Protein AF-A0AAV5BDD4-F1 (afdb_monomer)

Solvent-accessible surface area (backbone atoms only — not comparable to full-atom values): 8864 Å² total; per-residue (Å²): 133,85,77,80,71,63,93,86,72,69,86,76,75,50,74,40,46,49,39,70,50,52,47,45,28,56,74,70,70,43,88,58,72,86,83,75,63,41,83,43,63,65,54,84,42,56,78,86,60,44,60,86,72,25,65,72,47,97,86,55,68,50,63,46,61,79,86,53,55,62,36,98,92,46,91,50,61,58,43,53,32,92,61,23,33,56,42,79,48,86,76,72,39,80,30,47,38,88,89,78,66,44,75,51,23,38,41,37,41,27,37,34,20,48,39,61,85,91,77,34,48,80,55,91,52,71,46,78,51,74,43,79,55,64,100,78,70,72,83,83,126

Radius of gyration: 16.35 Å; Cα contacts (8 Å, |Δi|>4): 214; chains: 1; bounding box: 47×24×36 Å

Nearest PDB structures (foldseek):
  7xp3-assembly1_A  TM=9.326E-01  e=1.045E-13  Arabidopsis thaliana
  1ut4-assembly1_A  TM=9.329E-01  e=2.083E-12  Arabidopsis thaliana
  1ut7-assembly1_A  TM=9.402E-01  e=3.569E-12  Arabidopsis thaliana
  3swm-assembly1_A  TM=9.507E-01  e=4.813E-12  Arabidopsis thaliana
  1ut7-assembly1_B  TM=9.024E-01  e=7.317E-12  Arabidopsis thaliana

Secondary structure (DSSP, 8-state):
----PPTT------HHIIIIIIIHHHHTT---STTSSEE--TTT--GGGSHHHHBSSSS-B-EE----BSSTT-SPBP-B-SSEEEEEEEEEEEEE-TTT--EEEEEEEEEEEESSTTSPEEEEEEEEEEEEPPTT-----

Sequence (141 aa):
MDAALPPGFRFYPSDEELVSFYLRKKVANERVASGTLVEVDLHAREPWELPDVAKLTAEEWYFFSFRDRKYATGSRTNRATKTGYWKATGKDRVVYELGTRTMVGMRKTLVFYLGRAPNGQKTGWVMHEFRLETPNTSPKV

Foldseek 3Di:
DPPDDPPPDAPDDDLCCCQVPVVVCVVVVHDDPPPQAEEDAQQADDLVVQCVPFPRDPPDGHYDYDFDDPDPPDPDGAAHHPFWGKDWDDDKDFDADPPPRDGQWIWIKIWIFGHDPPPGHTDPDMDIDIDGDDPPDDPDD

Organism: NCBI:txid191504

InterPro domains:
  IPR003441 NAC domain [PF02365] (6-132)
  IPR003441 NAC domain [PS51005] (5-141)
  IPR036093 NAC domain superfamily [G3DSA:2.170.150.80] (14-140)
  IPR036093 NAC domain superfamily [SSF101941] (4-137)

Mean predicted aligned error: 8.1 Å

Structure (mmCIF, N/CA/C/O backbone):
data_AF-A0AAV5BDD4-F1
#
_entry.id   AF-A0AAV5BDD4-F1
#
loop_
_atom_site.group_PDB
_atom_site.id
_atom_site.type_symbol
_atom_site.label_atom_id
_atom_site.label_alt_id
_atom_site.label_comp_id
_atom_site.label_asym_id
_atom_site.label_entity_id
_atom_site.label_seq_id
_atom_site.pdbx_PDB_ins_code
_atom_site.Cartn_x
_atom_site.Cartn_y
_atom_site.Cartn_z
_atom_site.occupancy
_atom_site.B_iso_or_equiv
_atom_site.auth_seq_id
_atom_site.auth_comp_id
_atom_site.auth_asym_id
_atom_site.auth_atom_id
_atom_site.pdbx_PDB_model_num
ATOM 1 N N . MET A 1 1 ? -25.189 -14.777 -0.167 1.00 35.31 1 MET A N 1
ATOM 2 C CA . MET A 1 1 ? -26.019 -13.722 -0.776 1.00 35.31 1 MET A CA 1
ATOM 3 C C . MET A 1 1 ? -25.102 -12.540 -0.984 1.00 35.31 1 MET A C 1
ATOM 5 O O . MET A 1 1 ? -24.862 -11.804 -0.036 1.00 35.31 1 MET A O 1
ATOM 9 N N . ASP A 1 2 ? -24.522 -12.425 -2.173 1.00 48.34 2 ASP A N 1
ATOM 10 C CA . ASP A 1 2 ? -23.789 -11.220 -2.547 1.00 48.34 2 ASP A CA 1
ATOM 11 C C . ASP A 1 2 ? -24.841 -10.150 -2.826 1.00 48.34 2 ASP A C 1
ATOM 13 O O . ASP A 1 2 ? -25.519 -10.174 -3.852 1.00 48.34 2 ASP A O 1
ATOM 17 N N . ALA A 1 3 ? -25.087 -9.287 -1.841 1.00 59.75 3 ALA A N 1
ATOM 18 C CA . ALA A 1 3 ? -25.983 -8.158 -2.019 1.00 59.75 3 ALA A CA 1
ATOM 19 C C . ALA A 1 3 ? -25.376 -7.247 -3.093 1.00 59.75 3 ALA A C 1
ATOM 21 O O . ALA A 1 3 ? -24.331 -6.635 -2.872 1.00 59.75 3 ALA A O 1
ATOM 22 N N . ALA A 1 4 ? -26.004 -7.193 -4.268 1.00 71.31 4 ALA A N 1
ATOM 23 C CA . ALA A 1 4 ? -25.590 -6.289 -5.329 1.00 71.31 4 ALA A CA 1
ATOM 24 C C . ALA A 1 4 ? -25.760 -4.847 -4.831 1.00 71.31 4 ALA A C 1
ATOM 26 O O . ALA A 1 4 ? -26.874 -4.403 -4.547 1.00 71.31 4 ALA A O 1
ATOM 27 N N . LEU A 1 5 ? -24.642 -4.138 -4.671 1.00 78.38 5 LEU A N 1
ATOM 28 C CA . LEU A 1 5 ? -24.653 -2.736 -4.275 1.00 78.38 5 LEU A CA 1
ATOM 29 C C . LEU A 1 5 ? -25.317 -1.892 -5.379 1.00 78.38 5 LEU A C 1
ATOM 31 O O . LEU A 1 5 ? -25.161 -2.211 -6.563 1.00 78.38 5 LEU A O 1
ATOM 35 N N . PRO A 1 6 ? -26.038 -0.812 -5.029 1.00 85.00 6 PRO A N 1
ATOM 36 C CA . PRO A 1 6 ? -26.623 0.073 -6.028 1.00 85.00 6 PRO A CA 1
ATOM 37 C C . PRO A 1 6 ? -25.557 0.649 -6.979 1.00 85.00 6 PRO A C 1
ATOM 39 O O . PRO A 1 6 ? -24.413 0.866 -6.564 1.00 85.00 6 PRO A O 1
ATOM 42 N N . PRO A 1 7 ? -25.912 0.961 -8.239 1.00 83.19 7 PRO A N 1
ATOM 43 C CA . PRO A 1 7 ? -25.003 1.631 -9.162 1.00 83.19 7 PRO A CA 1
ATOM 44 C C . PRO A 1 7 ? -24.387 2.896 -8.549 1.00 83.19 7 PRO A C 1
ATOM 46 O O . PRO A 1 7 ? -25.083 3.712 -7.949 1.00 83.19 7 PRO A O 1
ATOM 49 N N . GLY A 1 8 ? -23.072 3.059 -8.706 1.00 80.50 8 GLY A N 1
ATOM 50 C CA . GLY A 1 8 ? -22.323 4.201 -8.171 1.00 80.50 8 GLY A CA 1
ATOM 51 C C . GLY A 1 8 ? -21.666 3.960 -6.810 1.00 80.50 8 GLY A C 1
ATOM 52 O O . GLY A 1 8 ? -20.732 4.691 -6.478 1.00 80.50 8 GLY A O 1
ATOM 53 N N . PHE A 1 9 ? -22.059 2.918 -6.068 1.00 78.62 9 PHE A N 1
ATOM 54 C CA . PHE A 1 9 ? -21.294 2.480 -4.900 1.00 78.62 9 PHE A CA 1
ATOM 55 C C . PHE A 1 9 ? -19.927 1.958 -5.334 1.00 78.62 9 PHE A C 1
ATOM 57 O O . PHE A 1 9 ? -19.807 1.148 -6.254 1.00 78.62 9 PHE A O 1
ATOM 64 N N . ARG A 1 10 ? -18.886 2.447 -4.662 1.00 81.56 10 ARG A N 1
ATOM 65 C CA . ARG A 1 10 ? -17.498 2.073 -4.914 1.00 81.56 10 ARG A CA 1
ATOM 66 C C . ARG A 1 10 ? -16.797 1.811 -3.598 1.00 81.56 10 ARG A C 1
ATOM 68 O O . ARG A 1 10 ? -17.117 2.413 -2.576 1.00 81.56 10 ARG A O 1
ATOM 75 N N . PHE A 1 11 ? -15.819 0.923 -3.655 1.00 85.19 11 PHE A N 1
ATOM 76 C CA . PHE A 1 11 ? -14.892 0.733 -2.560 1.00 85.19 11 PHE A CA 1
ATOM 77 C C . PHE A 1 11 ? -13.949 1.941 -2.499 1.00 85.19 11 PHE A C 1
ATOM 79 O O . PHE A 1 11 ? -13.107 2.099 -3.376 1.00 85.19 11 PHE A O 1
ATOM 86 N N . TYR A 1 12 ? -14.142 2.811 -1.508 1.00 87.19 12 TYR A N 1
ATOM 87 C CA . TYR A 1 12 ? -13.329 4.014 -1.301 1.00 87.19 12 TYR A CA 1
ATOM 88 C C . TYR A 1 12 ? -13.058 4.217 0.200 1.00 87.19 12 TYR A C 1
ATOM 90 O O . TYR A 1 12 ? -13.602 5.138 0.813 1.00 87.19 12 TYR A O 1
ATOM 98 N N . PRO A 1 13 ? -12.311 3.295 0.835 1.00 90.12 13 PRO A N 1
ATOM 99 C CA . PRO A 1 13 ? -12.034 3.371 2.260 1.00 90.12 13 PRO A CA 1
ATOM 100 C C . PRO A 1 13 ? -11.036 4.492 2.569 1.00 90.12 13 PRO A C 1
ATOM 102 O O . PRO A 1 13 ? -10.090 4.750 1.824 1.00 90.12 13 PRO A O 1
ATOM 105 N N . SER A 1 14 ? -11.203 5.111 3.727 1.00 92.44 14 SER A N 1
ATOM 106 C CA . SER A 1 14 ? -10.209 5.991 4.333 1.00 92.44 14 SER A CA 1
ATOM 107 C C . SER A 1 14 ? -8.968 5.219 4.808 1.00 92.44 14 SER A C 1
ATOM 109 O O . SER A 1 14 ? -9.010 4.008 5.044 1.00 92.44 14 SER A O 1
ATOM 111 N N . ASP A 1 15 ? -7.855 5.939 5.013 1.00 94.50 15 ASP A N 1
ATOM 112 C CA . ASP A 1 15 ? -6.638 5.375 5.620 1.00 94.50 15 ASP A CA 1
ATOM 113 C C . ASP A 1 15 ? -6.951 4.681 6.965 1.00 94.50 15 ASP A C 1
ATOM 115 O O . ASP A 1 15 ? -6.397 3.624 7.266 1.00 94.50 15 ASP A O 1
ATOM 119 N N . GLU A 1 16 ? -7.849 5.263 7.769 1.00 93.62 16 GLU A N 1
ATOM 120 C CA . GLU A 1 16 ? -8.305 4.700 9.045 1.00 93.62 16 GLU A CA 1
ATOM 121 C C . GLU A 1 16 ? -9.057 3.384 8.843 1.00 93.62 16 GLU A C 1
ATOM 123 O O . GLU A 1 16 ? -8.730 2.397 9.495 1.00 93.62 16 GLU A O 1
ATOM 128 N N . GLU A 1 17 ? -10.030 3.329 7.931 1.00 92.56 17 GLU A N 1
ATOM 129 C CA . GLU A 1 17 ? -10.806 2.110 7.680 1.00 92.56 17 GLU A CA 1
ATOM 130 C C . GLU A 1 17 ? -9.910 0.973 7.178 1.00 92.56 17 GLU A C 1
ATOM 132 O O . GLU A 1 17 ? -10.021 -0.160 7.657 1.00 92.56 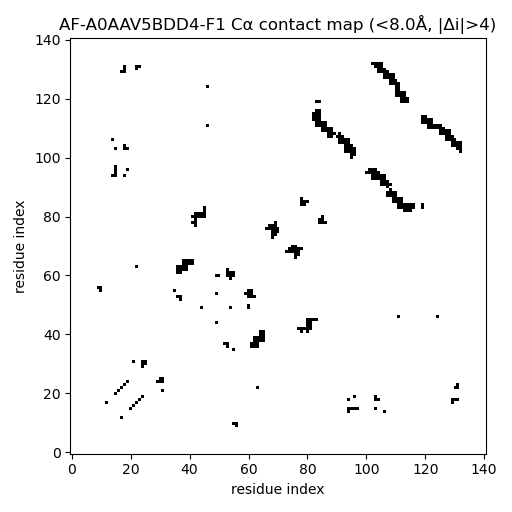17 GLU A O 1
ATOM 137 N N . LEU A 1 18 ? -8.964 1.269 6.279 1.00 92.50 18 LEU A N 1
ATOM 138 C CA . LEU A 1 18 ? -7.968 0.301 5.807 1.00 92.50 18 LEU A CA 1
ATOM 139 C C . LEU A 1 18 ? -7.184 -0.329 6.964 1.00 92.50 18 LEU A C 1
ATOM 141 O O . LEU A 1 18 ? -6.933 -1.536 6.960 1.00 92.50 18 LEU A O 1
ATOM 145 N N . VAL A 1 19 ? -6.823 0.465 7.970 1.00 91.88 19 VAL A N 1
ATOM 146 C CA . VAL A 1 19 ? -6.020 0.009 9.106 1.00 91.88 19 VAL A CA 1
ATOM 147 C C . VAL A 1 19 ? -6.888 -0.620 10.202 1.00 91.88 19 VAL A C 1
ATOM 149 O O . VAL A 1 19 ? -6.721 -1.798 10.528 1.00 91.88 19 VAL A O 1
ATOM 152 N N . SER A 1 20 ? -7.819 0.145 10.765 1.00 89.69 20 SER A N 1
ATOM 153 C CA . SER A 1 20 ? -8.610 -0.210 11.947 1.00 89.69 20 SER A CA 1
ATOM 154 C C . SER A 1 20 ? -9.674 -1.266 11.670 1.00 89.69 20 SER A C 1
ATOM 156 O O . SER A 1 20 ? -9.997 -2.040 12.572 1.00 89.69 20 SER A O 1
ATOM 158 N N . PHE A 1 21 ? -10.201 -1.328 10.443 1.00 89.44 21 PHE A N 1
ATOM 159 C CA . PHE A 1 21 ? -11.203 -2.320 10.062 1.00 89.44 21 PHE A CA 1
ATOM 160 C C . PHE A 1 21 ? -10.585 -3.465 9.261 1.00 89.44 21 PHE A C 1
ATOM 162 O O . PHE A 1 21 ? -10.617 -4.602 9.722 1.00 89.44 21 PHE A O 1
ATOM 169 N N . TYR A 1 22 ? -9.998 -3.202 8.090 1.00 90.50 22 TYR A N 1
ATOM 170 C CA . TYR A 1 22 ? -9.551 -4.283 7.200 1.00 90.50 22 TYR A CA 1
ATOM 171 C C . TYR A 1 22 ? -8.299 -4.994 7.728 1.00 90.50 22 TYR A C 1
ATOM 173 O O . TYR A 1 22 ? -8.316 -6.209 7.939 1.00 90.50 22 TYR A O 1
ATOM 181 N N . LEU A 1 23 ? -7.218 -4.251 7.980 1.00 89.88 23 LEU A N 1
ATOM 182 C CA . LEU A 1 23 ? -5.941 -4.834 8.392 1.00 89.88 23 LEU A CA 1
ATOM 183 C C . LEU A 1 23 ? -6.000 -5.426 9.806 1.00 89.88 23 LEU A C 1
ATOM 185 O O . LEU A 1 23 ? -5.522 -6.540 10.021 1.00 89.88 23 LEU A O 1
ATOM 189 N N . ARG A 1 24 ? -6.618 -4.724 10.765 1.00 88.56 24 ARG A N 1
ATOM 190 C CA . ARG A 1 24 ? -6.783 -5.212 12.143 1.00 88.56 24 ARG A CA 1
ATOM 191 C C . ARG A 1 24 ? -7.562 -6.524 12.198 1.00 88.56 24 ARG A C 1
ATOM 193 O O . ARG A 1 24 ? -7.093 -7.464 12.834 1.00 88.56 24 ARG A O 1
ATOM 200 N N . LYS A 1 25 ? -8.693 -6.620 11.490 1.00 89.12 25 LYS A N 1
ATOM 201 C CA . LYS A 1 25 ? -9.480 -7.861 11.416 1.00 89.12 25 LYS A CA 1
ATOM 202 C C . LYS A 1 25 ? -8.707 -8.988 10.748 1.00 89.12 25 LYS A C 1
ATOM 204 O O . LYS A 1 25 ? -8.718 -10.108 11.250 1.00 89.12 25 LYS A O 1
ATOM 209 N N . LYS A 1 26 ? -7.975 -8.688 9.669 1.00 87.31 26 LYS A N 1
ATOM 210 C CA . LYS A 1 26 ? -7.129 -9.680 8.997 1.00 87.31 26 LYS A CA 1
ATOM 211 C C . LYS A 1 26 ? -6.067 -10.259 9.936 1.00 87.31 26 LYS A C 1
ATOM 213 O O . LYS A 1 26 ? -5.868 -11.470 9.945 1.00 87.31 26 LYS A O 1
ATOM 218 N N . VAL A 1 27 ? -5.419 -9.420 10.745 1.00 85.31 27 VAL A N 1
ATOM 219 C CA . VAL A 1 27 ? -4.417 -9.855 11.737 1.00 85.31 27 VAL A CA 1
ATOM 220 C C . VAL A 1 27 ? -5.050 -10.612 12.907 1.00 85.31 27 VAL A C 1
ATOM 222 O O . VAL A 1 27 ? -4.469 -11.586 13.376 1.00 85.31 27 VAL A O 1
ATOM 225 N N . ALA A 1 28 ? -6.250 -10.222 13.343 1.00 86.38 28 ALA A N 1
ATOM 226 C CA . ALA A 1 28 ? -7.024 -10.939 14.359 1.00 86.38 28 ALA A CA 1
ATOM 227 C C . ALA A 1 28 ? -7.637 -12.261 13.849 1.00 86.38 28 ALA A C 1
ATOM 229 O O . ALA A 1 28 ? -8.301 -12.963 14.608 1.00 86.38 28 ALA A O 1
ATOM 230 N N . ASN A 1 29 ? -7.419 -12.607 12.573 1.00 82.94 29 ASN A N 1
ATOM 231 C CA . ASN A 1 29 ? -8.040 -13.742 11.888 1.00 82.94 29 ASN A CA 1
ATOM 232 C C . ASN A 1 29 ? -9.582 -13.718 11.945 1.00 82.94 29 ASN A C 1
ATOM 234 O O . ASN A 1 29 ? -10.246 -14.755 11.909 1.00 82.94 29 ASN A O 1
ATOM 238 N N . GLU A 1 30 ? -10.157 -12.519 12.030 1.00 82.88 30 GLU A N 1
ATOM 239 C CA . GLU A 1 30 ? -11.593 -12.296 11.952 1.00 82.88 30 GLU A CA 1
ATOM 240 C C . GLU A 1 30 ? -12.035 -12.284 10.486 1.00 82.88 30 GLU A C 1
ATOM 242 O O . GLU A 1 30 ? -11.310 -11.831 9.594 1.00 82.88 30 GLU A O 1
ATOM 247 N N . ARG A 1 31 ? -13.263 -12.744 10.220 1.00 70.06 31 ARG A N 1
ATOM 248 C CA . ARG A 1 31 ? -13.847 -12.634 8.880 1.00 70.06 31 ARG A CA 1
ATOM 249 C C . ARG A 1 31 ? -14.066 -11.158 8.543 1.00 70.06 31 ARG A C 1
ATOM 251 O O . ARG A 1 31 ? -15.030 -10.535 8.986 1.00 70.06 31 ARG A O 1
ATOM 258 N N . VAL A 1 32 ? -13.175 -10.607 7.726 1.00 68.06 32 VAL A N 1
ATOM 259 C CA . VAL A 1 32 ? -13.470 -9.432 6.899 1.00 68.06 32 VAL A CA 1
ATOM 260 C C . VAL A 1 32 ? -14.609 -9.831 5.958 1.00 68.06 32 VAL A C 1
ATOM 262 O O . VAL A 1 32 ? -14.664 -10.993 5.551 1.00 68.06 32 VAL A O 1
ATOM 265 N N . ALA A 1 33 ? -15.539 -8.915 5.665 1.00 60.16 33 ALA A N 1
ATOM 266 C CA . ALA A 1 33 ? -16.651 -9.178 4.750 1.00 60.16 33 ALA A CA 1
ATOM 267 C C . ALA A 1 33 ? -16.140 -9.955 3.522 1.00 60.16 33 ALA A C 1
ATOM 269 O O . ALA A 1 33 ? -15.163 -9.560 2.882 1.00 60.16 33 ALA A O 1
ATOM 270 N N . SER A 1 34 ? -16.716 -11.140 3.320 1.00 52.31 34 SER A N 1
ATOM 271 C CA . SER A 1 34 ? -16.156 -12.184 2.463 1.00 52.31 34 SER A CA 1
ATOM 272 C C . SER A 1 34 ? -15.873 -11.631 1.063 1.00 52.31 34 SER A C 1
ATOM 274 O O . SER A 1 34 ? -16.786 -11.141 0.410 1.00 52.31 34 SER A O 1
ATOM 276 N N . GLY A 1 35 ? -14.618 -11.701 0.610 1.00 56.66 35 GLY A N 1
ATOM 277 C CA . GLY A 1 35 ? -14.237 -11.379 -0.771 1.00 56.66 35 GLY A CA 1
ATOM 278 C C . GLY A 1 35 ? -13.806 -9.937 -1.066 1.00 56.66 35 GLY A C 1
ATOM 279 O O . GLY A 1 35 ? -13.498 -9.654 -2.217 1.00 56.66 35 GLY A O 1
ATOM 280 N N . THR A 1 36 ? -13.734 -9.026 -0.084 1.00 68.50 36 THR A N 1
ATOM 281 C CA . THR A 1 36 ? -13.340 -7.633 -0.386 1.00 68.50 36 THR A CA 1
ATOM 282 C C . THR A 1 36 ? -11.858 -7.469 -0.726 1.00 68.50 36 THR A C 1
ATOM 284 O O . THR A 1 36 ? -11.535 -6.635 -1.552 1.00 68.50 36 THR A O 1
ATOM 287 N N . LEU A 1 37 ? -10.940 -8.222 -0.111 1.00 79.81 37 LEU A N 1
ATOM 288 C CA . LEU A 1 37 ? -9.495 -8.078 -0.343 1.00 79.81 37 LEU A CA 1
ATOM 289 C C . LEU A 1 37 ? -8.844 -9.447 -0.528 1.00 79.81 37 LEU A C 1
ATOM 291 O O . LEU A 1 37 ? -9.114 -10.374 0.237 1.00 79.81 37 LEU A O 1
ATOM 295 N N . VAL A 1 38 ? -7.963 -9.552 -1.520 1.00 84.69 38 VAL A N 1
ATOM 296 C CA . VAL A 1 38 ? -7.214 -10.774 -1.848 1.00 84.69 38 VAL A CA 1
ATOM 297 C C . VAL A 1 38 ? -5.823 -10.758 -1.222 1.00 84.69 38 VAL A C 1
ATOM 299 O O . VAL A 1 38 ? -5.262 -9.693 -0.968 1.00 84.69 38 VAL A O 1
ATOM 302 N N . GLU A 1 39 ? -5.246 -11.933 -0.984 1.00 86.00 39 GLU A N 1
ATOM 303 C CA . GLU A 1 39 ? -3.836 -12.060 -0.608 1.00 86.00 39 GLU A CA 1
ATOM 304 C C . GLU A 1 39 ? -2.960 -12.124 -1.862 1.00 86.00 39 GLU A C 1
ATOM 306 O O . GLU A 1 39 ? -3.218 -12.906 -2.778 1.00 86.00 39 GLU A O 1
ATOM 311 N N . VAL A 1 40 ? -1.914 -11.303 -1.902 1.00 86.31 40 VAL A N 1
ATOM 312 C CA . VAL A 1 40 ? -0.964 -11.222 -3.009 1.00 86.31 40 VAL A CA 1
ATOM 313 C C . VAL A 1 40 ? 0.456 -11.267 -2.464 1.00 86.31 40 VAL A C 1
ATOM 315 O O . VAL A 1 40 ? 0.821 -10.502 -1.574 1.00 86.31 40 VAL A O 1
ATOM 318 N N . ASP A 1 41 ? 1.280 -12.140 -3.040 1.00 83.00 41 ASP A N 1
ATOM 319 C CA . ASP A 1 41 ? 2.726 -12.082 -2.855 1.00 83.00 41 ASP A CA 1
ATOM 320 C C . ASP A 1 41 ? 3.327 -11.014 -3.780 1.00 83.00 41 ASP A C 1
ATOM 322 O O . ASP A 1 41 ? 3.440 -11.199 -4.995 1.00 83.00 41 ASP A O 1
ATOM 326 N N . LEU A 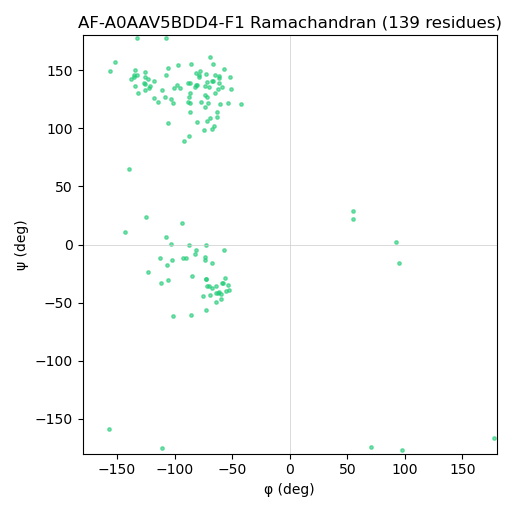1 42 ? 3.715 -9.883 -3.188 1.00 82.06 42 LEU A N 1
ATOM 327 C CA . LEU A 1 42 ? 4.341 -8.765 -3.892 1.00 82.06 42 LEU A CA 1
ATOM 328 C C . LEU A 1 42 ? 5.738 -9.068 -4.445 1.00 82.06 42 LEU A C 1
ATOM 330 O O . LEU A 1 42 ? 6.237 -8.295 -5.259 1.00 82.06 42 LEU A O 1
ATOM 334 N N . HIS A 1 43 ? 6.395 -10.139 -4.005 1.00 76.38 43 HIS A N 1
ATOM 335 C CA . HIS A 1 43 ? 7.720 -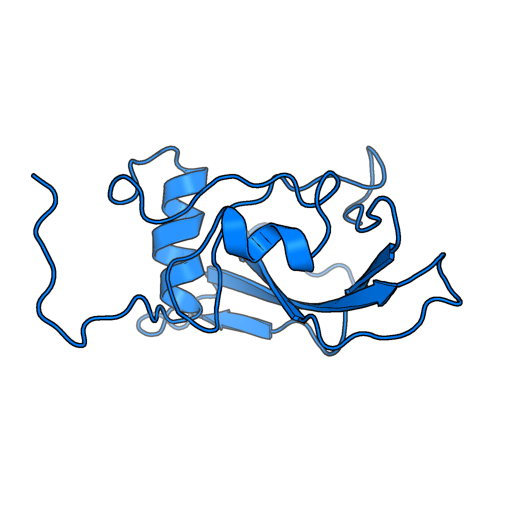10.515 -4.508 1.00 76.38 43 HIS A CA 1
ATOM 336 C C . HIS A 1 43 ? 7.628 -11.340 -5.787 1.00 76.38 43 HIS A C 1
ATOM 338 O O . HIS A 1 43 ? 8.541 -11.307 -6.615 1.00 76.38 43 HIS A O 1
ATOM 344 N N . ALA A 1 44 ? 6.515 -12.051 -5.954 1.00 81.31 44 ALA A N 1
ATOM 345 C CA . ALA A 1 44 ? 6.258 -12.913 -7.096 1.00 81.31 44 ALA A CA 1
ATOM 346 C C . ALA A 1 44 ? 5.565 -12.195 -8.264 1.00 81.31 44 ALA A C 1
ATOM 348 O O . ALA A 1 44 ? 5.487 -12.772 -9.347 1.00 81.31 44 ALA A O 1
ATOM 349 N N . ARG A 1 45 ? 5.060 -10.971 -8.057 1.00 87.00 45 ARG A N 1
ATOM 350 C CA . ARG A 1 45 ? 4.282 -10.227 -9.057 1.00 87.00 45 ARG A CA 1
ATOM 351 C C . ARG A 1 45 ? 4.843 -8.844 -9.330 1.00 87.00 45 ARG A C 1
ATOM 353 O O . ARG A 1 45 ? 5.300 -8.138 -8.433 1.00 87.00 45 ARG A O 1
ATOM 360 N N . GLU A 1 46 ? 4.738 -8.445 -10.583 1.00 90.38 46 GLU A N 1
ATOM 361 C CA . GLU A 1 46 ? 5.016 -7.097 -11.041 1.00 90.38 46 GLU A CA 1
ATOM 362 C C . GLU A 1 46 ? 3.782 -6.200 -10.882 1.00 90.38 46 GLU A C 1
ATOM 364 O O . GLU A 1 46 ? 2.648 -6.685 -10.877 1.00 90.38 46 GLU A O 1
ATOM 369 N N . PRO A 1 47 ? 3.957 -4.872 -10.761 1.00 91.12 47 PRO A N 1
ATOM 370 C CA . PRO A 1 47 ? 2.837 -3.972 -10.505 1.00 91.12 47 PRO A CA 1
ATOM 371 C C . PRO A 1 47 ? 1.739 -4.019 -11.575 1.00 91.12 47 PRO A C 1
ATOM 373 O O . PRO A 1 47 ? 0.568 -3.899 -11.235 1.00 91.12 47 PRO A O 1
ATOM 376 N N . TRP A 1 48 ? 2.093 -4.244 -12.844 1.00 90.69 48 TRP A N 1
ATOM 377 C CA . TRP A 1 48 ? 1.127 -4.376 -13.943 1.00 90.69 48 TRP A CA 1
ATOM 378 C C . TRP A 1 48 ? 0.357 -5.701 -13.946 1.00 90.69 48 TRP A C 1
ATOM 380 O O . TRP A 1 48 ? -0.617 -5.813 -14.679 1.00 90.69 48 TRP A O 1
ATOM 390 N N . GLU A 1 49 ? 0.753 -6.679 -13.129 1.00 88.50 49 GLU A N 1
ATOM 391 C CA . GLU A 1 49 ? 0.033 -7.947 -12.944 1.00 88.50 49 GLU A CA 1
ATOM 392 C C . GLU A 1 49 ? -0.952 -7.887 -11.762 1.00 88.50 49 GLU A C 1
ATOM 394 O O . GLU A 1 49 ? -1.768 -8.789 -11.585 1.00 88.50 49 GLU A O 1
ATOM 399 N N . LEU A 1 50 ? -0.882 -6.844 -10.924 1.00 85.31 50 LEU A N 1
ATOM 400 C CA . LEU A 1 50 ? -1.785 -6.651 -9.783 1.00 85.31 50 LEU A CA 1
ATOM 401 C C . LEU A 1 50 ? -3.241 -6.353 -10.186 1.00 85.31 50 LEU A C 1
ATOM 403 O O . LEU A 1 50 ? -4.142 -6.861 -9.505 1.00 85.31 50 LEU A O 1
ATOM 407 N N . PRO A 1 51 ? -3.515 -5.585 -11.265 1.00 82.62 51 PRO A N 1
ATOM 408 C CA . PRO A 1 51 ? -4.878 -5.286 -11.675 1.00 82.62 51 PRO A CA 1
ATOM 409 C C . PRO A 1 51 ? -5.725 -6.519 -11.965 1.00 82.62 51 PRO A C 1
ATOM 411 O O . PRO A 1 51 ? -6.909 -6.502 -11.659 1.00 82.62 51 PRO A O 1
ATOM 414 N N . ASP A 1 52 ? -5.141 -7.596 -12.485 1.00 75.81 52 ASP A N 1
ATOM 415 C CA . ASP A 1 52 ? -5.889 -8.812 -12.831 1.00 75.81 52 ASP A CA 1
ATOM 416 C C . ASP A 1 52 ? -6.321 -9.626 -11.599 1.00 75.81 52 ASP A C 1
ATOM 418 O O . ASP A 1 52 ? -7.165 -10.514 -11.698 1.00 75.81 52 ASP A O 1
ATOM 422 N N . VAL A 1 53 ? -5.759 -9.324 -10.425 1.00 69.56 53 VAL A N 1
ATOM 423 C CA . VAL A 1 53 ? -5.925 -10.124 -9.200 1.00 69.56 53 VAL A CA 1
ATOM 424 C C . VAL A 1 53 ? -6.745 -9.391 -8.144 1.00 69.56 53 VAL A C 1
ATOM 426 O O . VAL A 1 53 ? -7.470 -10.023 -7.382 1.00 69.56 53 VAL A O 1
ATOM 429 N N . ALA A 1 54 ? -6.626 -8.063 -8.083 1.00 66.75 54 ALA A N 1
ATOM 430 C CA . ALA A 1 54 ? -7.130 -7.246 -6.978 1.00 66.75 54 ALA A CA 1
ATOM 431 C C . ALA A 1 54 ? -8.075 -6.115 -7.433 1.00 66.75 54 ALA A C 1
ATOM 433 O O . ALA A 1 54 ? -8.197 -5.088 -6.757 1.00 66.75 54 ALA A O 1
ATOM 434 N N . LYS A 1 55 ? -8.717 -6.256 -8.604 1.00 65.12 55 LYS A N 1
ATOM 435 C CA . LYS A 1 55 ? -9.614 -5.232 -9.170 1.00 65.12 55 LYS A CA 1
ATOM 436 C C . LYS A 1 55 ? -10.879 -5.050 -8.345 1.00 65.12 55 LYS A C 1
ATOM 438 O O . LYS A 1 55 ? -11.844 -5.789 -8.491 1.00 65.12 55 LYS A O 1
ATOM 443 N N . LEU A 1 56 ? -10.871 -4.009 -7.520 1.00 69.00 56 LEU A N 1
ATOM 444 C CA . LEU A 1 56 ? -12.041 -3.526 -6.780 1.00 69.00 56 LEU A CA 1
ATOM 445 C C . LEU A 1 56 ? -12.591 -2.234 -7.376 1.00 69.00 56 LEU A C 1
ATOM 447 O O . LEU A 1 56 ? -13.795 -1.989 -7.333 1.00 69.00 56 LEU A O 1
ATOM 451 N N . THR A 1 57 ? -11.718 -1.418 -7.966 1.00 71.50 57 THR A N 1
ATOM 452 C CA . THR A 1 57 ? -12.094 -0.191 -8.669 1.00 71.50 57 THR A CA 1
ATOM 453 C C . THR A 1 57 ? -11.397 -0.119 -10.032 1.00 71.50 57 THR A C 1
ATOM 455 O O . THR A 1 57 ? -10.647 -1.020 -10.416 1.00 71.50 57 THR A O 1
ATOM 458 N N . ALA A 1 58 ? -11.688 0.928 -10.807 1.00 72.00 58 ALA A N 1
ATOM 459 C CA . ALA A 1 58 ? -11.067 1.135 -12.113 1.00 72.00 58 ALA A CA 1
ATOM 460 C C . ALA A 1 58 ? -9.592 1.570 -12.014 1.00 72.00 58 ALA A C 1
ATOM 462 O O . ALA A 1 58 ? -8.820 1.252 -12.915 1.00 72.00 58 ALA A O 1
ATOM 463 N N . GLU A 1 59 ? -9.221 2.268 -10.936 1.00 78.06 59 GLU A N 1
ATOM 464 C CA . GLU A 1 59 ? -7.947 2.997 -10.820 1.00 78.06 59 GLU A CA 1
ATOM 465 C C . GLU A 1 59 ? -7.107 2.565 -9.609 1.00 78.06 59 GLU A C 1
ATOM 467 O O . GLU A 1 59 ? -5.887 2.714 -9.623 1.00 78.06 59 GLU A O 1
ATOM 472 N N . GLU A 1 60 ? -7.739 1.997 -8.579 1.00 83.94 60 GLU A N 1
ATOM 473 C CA . GLU A 1 60 ? -7.091 1.581 -7.336 1.00 83.94 60 GLU A CA 1
ATOM 474 C C . GLU A 1 60 ? -7.365 0.105 -7.021 1.00 83.94 60 GLU A C 1
ATOM 476 O O . GLU A 1 60 ? -8.491 -0.403 -7.138 1.00 83.94 60 GLU A O 1
ATOM 481 N N . TRP A 1 61 ? -6.309 -0.575 -6.579 1.00 87.38 61 TRP A N 1
ATOM 482 C CA . TRP A 1 61 ? -6.303 -1.994 -6.237 1.00 87.38 61 TRP A CA 1
ATOM 483 C C . TRP A 1 61 ? -5.860 -2.168 -4.796 1.00 87.38 61 TRP A C 1
ATOM 485 O O . TRP A 1 61 ? -4.861 -1.585 -4.370 1.00 87.38 61 TRP A O 1
ATOM 495 N N . TYR A 1 62 ? -6.575 -3.011 -4.061 1.00 88.00 62 TYR A N 1
ATOM 496 C CA . TYR A 1 62 ? -6.316 -3.244 -2.649 1.00 88.00 62 TYR A CA 1
ATOM 497 C C . TYR A 1 62 ? -6.135 -4.737 -2.411 1.00 88.00 62 TYR A C 1
ATOM 499 O O . TYR A 1 62 ? -6.922 -5.564 -2.870 1.00 88.00 62 TYR A O 1
ATOM 507 N N . PHE A 1 63 ? -5.087 -5.087 -1.681 1.00 89.25 63 PHE A N 1
ATOM 508 C CA . PHE A 1 63 ? -4.735 -6.467 -1.387 1.00 89.25 63 PHE A CA 1
ATOM 509 C C . PHE A 1 63 ? -3.985 -6.534 -0.058 1.00 89.25 63 PHE A C 1
ATOM 511 O O . PHE A 1 63 ? -3.378 -5.561 0.397 1.00 89.25 63 PHE A O 1
ATOM 518 N N . PHE A 1 64 ? -4.009 -7.707 0.560 1.00 89.00 64 PHE A N 1
ATOM 519 C CA . PHE A 1 64 ? -3.113 -8.044 1.653 1.00 89.00 64 PHE A CA 1
ATOM 520 C C . PHE A 1 64 ? -1.816 -8.608 1.086 1.00 89.00 64 PHE A C 1
ATOM 522 O O . PHE A 1 64 ? -1.840 -9.408 0.158 1.00 89.00 64 PHE A O 1
ATOM 529 N N . SER A 1 65 ? -0.684 -8.223 1.669 1.00 87.31 65 SER A N 1
ATOM 530 C CA . SER A 1 65 ? 0.615 -8.816 1.357 1.00 87.31 65 SER A CA 1
ATOM 531 C C . SER A 1 65 ? 1.240 -9.367 2.621 1.00 87.31 65 SER A C 1
ATOM 533 O O . SER A 1 65 ? 1.176 -8.746 3.687 1.00 87.31 65 SER A O 1
ATOM 535 N N . PHE A 1 66 ? 1.914 -10.504 2.489 1.00 78.81 66 PHE A N 1
ATOM 536 C CA . PHE A 1 66 ? 2.812 -10.975 3.531 1.00 78.81 66 PHE A CA 1
ATOM 537 C C . PHE A 1 66 ? 3.995 -10.016 3.643 1.00 78.81 66 PHE A C 1
ATOM 539 O O . PHE A 1 66 ? 4.499 -9.488 2.649 1.00 78.81 66 PHE A O 1
ATOM 546 N N . ARG A 1 67 ? 4.425 -9.752 4.877 1.00 71.44 67 ARG A N 1
ATOM 547 C CA . ARG A 1 67 ? 5.583 -8.901 5.136 1.00 71.44 67 ARG A CA 1
ATOM 548 C C . ARG A 1 67 ? 6.844 -9.757 5.106 1.00 71.44 67 ARG A C 1
ATOM 550 O O . ARG A 1 67 ? 7.233 -10.290 6.145 1.00 71.44 67 ARG A O 1
ATOM 557 N N . ASP A 1 68 ? 7.496 -9.845 3.950 1.00 65.69 68 ASP A N 1
ATOM 558 C CA . ASP A 1 68 ? 8.795 -10.514 3.857 1.00 65.69 68 ASP A CA 1
ATOM 559 C C . ASP A 1 68 ? 9.903 -9.652 4.476 1.00 65.69 68 ASP A C 1
ATOM 561 O O . ASP A 1 68 ? 10.076 -8.469 4.154 1.00 65.69 68 ASP A O 1
ATOM 565 N N . ARG A 1 69 ? 10.684 -10.236 5.383 1.00 61.66 69 ARG A N 1
ATOM 566 C CA . ARG A 1 69 ? 11.834 -9.552 5.977 1.00 61.66 69 ARG A CA 1
ATOM 567 C C . ARG A 1 69 ? 13.048 -9.809 5.094 1.00 61.66 69 ARG A C 1
ATOM 569 O O . ARG A 1 69 ? 13.491 -10.938 4.957 1.00 61.66 69 ARG A O 1
ATOM 576 N N . LYS A 1 70 ? 13.677 -8.737 4.603 1.00 55.19 70 LYS A N 1
ATOM 577 C CA . LYS A 1 70 ? 14.924 -8.806 3.821 1.00 55.19 70 LYS A CA 1
ATOM 578 C C . LYS A 1 70 ? 16.053 -9.523 4.574 1.00 55.19 70 LYS A C 1
ATOM 580 O O . LYS A 1 70 ? 16.938 -10.090 3.947 1.00 55.19 70 LYS A O 1
ATOM 585 N N . TYR A 1 71 ? 16.040 -9.456 5.906 1.00 50.72 71 TYR A N 1
ATOM 586 C CA . TYR A 1 71 ? 16.994 -10.133 6.782 1.00 50.72 71 TYR A CA 1
ATOM 587 C C . TYR A 1 71 ? 16.254 -10.730 7.978 1.00 50.72 71 TYR A C 1
ATOM 589 O O . TYR A 1 71 ? 15.372 -10.072 8.531 1.00 50.72 71 TYR A O 1
ATOM 597 N N . ALA A 1 72 ? 16.669 -11.914 8.434 1.00 48.03 72 ALA A N 1
ATOM 598 C CA . ALA A 1 72 ? 16.064 -12.604 9.579 1.00 48.03 72 ALA A CA 1
ATOM 599 C C . ALA A 1 72 ? 15.989 -11.726 10.849 1.00 48.03 72 ALA A C 1
ATOM 601 O O . ALA A 1 72 ? 15.009 -11.771 11.592 1.00 48.03 72 ALA A O 1
ATOM 602 N N . THR A 1 73 ? 16.989 -10.864 11.057 1.00 55.31 73 THR A N 1
ATOM 603 C CA . THR A 1 73 ? 17.127 -9.977 12.225 1.00 55.31 73 THR A CA 1
ATOM 604 C C . THR A 1 73 ? 16.749 -8.513 11.949 1.00 55.31 73 THR A C 1
ATOM 606 O O . THR A 1 73 ? 16.835 -7.671 12.842 1.00 55.31 73 THR A O 1
ATOM 609 N N . GLY A 1 74 ? 16.331 -8.177 10.723 1.00 58.69 74 GLY A N 1
ATOM 610 C CA . GLY A 1 74 ? 16.119 -6.798 10.280 1.00 58.69 74 GLY A CA 1
ATOM 611 C C . GLY A 1 74 ? 14.649 -6.393 10.167 1.00 58.69 74 GLY A C 1
ATOM 612 O O . GLY A 1 74 ? 13.776 -7.193 9.846 1.00 58.69 74 GLY A O 1
ATOM 613 N N . SER A 1 75 ? 14.370 -5.100 10.350 1.00 59.00 75 SER A N 1
ATOM 614 C CA . SER A 1 75 ? 13.045 -4.511 10.085 1.00 59.00 75 SER A CA 1
ATOM 615 C C . SER A 1 75 ? 12.815 -4.167 8.608 1.00 59.00 75 SER A C 1
ATOM 617 O O . SER A 1 75 ? 11.703 -3.786 8.228 1.00 59.00 75 SER A O 1
ATOM 619 N N . ARG A 1 76 ? 13.867 -4.270 7.782 1.00 63.16 76 ARG A N 1
ATOM 620 C CA . ARG A 1 76 ? 13.849 -3.915 6.362 1.00 63.16 76 ARG A CA 1
ATOM 621 C C . ARG A 1 76 ? 13.080 -4.973 5.583 1.00 63.16 76 ARG A C 1
ATOM 623 O O . ARG A 1 76 ? 13.492 -6.125 5.548 1.00 63.16 76 ARG A O 1
ATOM 630 N N . THR A 1 77 ? 11.993 -4.568 4.944 1.00 67.62 77 THR A N 1
ATOM 631 C CA . THR A 1 77 ? 11.207 -5.435 4.062 1.00 67.62 77 THR A CA 1
ATOM 632 C C . THR A 1 77 ? 11.977 -5.692 2.765 1.00 67.62 77 THR A C 1
ATOM 634 O O . THR A 1 77 ? 12.634 -4.772 2.250 1.00 67.62 77 THR A O 1
ATOM 637 N N . ASN A 1 78 ? 11.934 -6.921 2.245 1.00 70.38 78 ASN A N 1
ATOM 638 C CA . ASN A 1 78 ? 12.365 -7.170 0.872 1.00 70.38 78 ASN A CA 1
ATOM 639 C C . ASN A 1 78 ? 11.368 -6.484 -0.063 1.00 70.38 78 ASN A C 1
ATOM 641 O O . ASN A 1 78 ? 10.187 -6.403 0.235 1.00 70.38 78 ASN A O 1
ATOM 645 N N . ARG A 1 79 ? 11.853 -5.878 -1.137 1.00 82.94 79 ARG A N 1
ATOM 646 C CA . ARG A 1 79 ? 11.033 -5.070 -2.049 1.00 82.94 79 ARG A CA 1
ATOM 647 C C . ARG A 1 79 ? 11.456 -5.230 -3.501 1.00 82.94 79 ARG A C 1
ATOM 649 O O . ARG A 1 79 ? 11.041 -4.441 -4.341 1.00 82.94 79 ARG A O 1
ATOM 656 N N . ALA A 1 80 ? 12.320 -6.201 -3.778 1.00 86.94 80 ALA 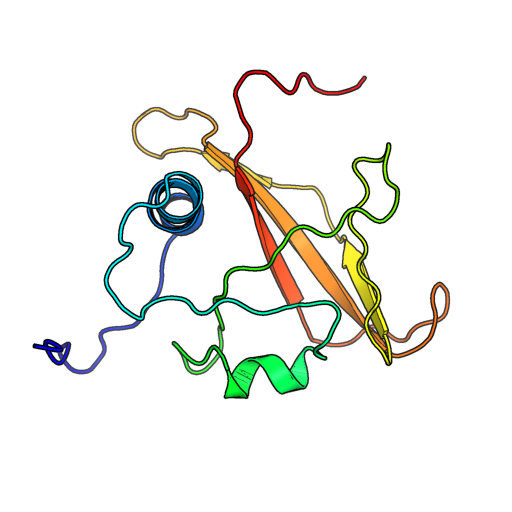A N 1
ATOM 657 C CA . ALA A 1 80 ? 12.661 -6.568 -5.139 1.00 86.94 80 ALA A CA 1
ATOM 658 C C . ALA A 1 80 ? 11.543 -7.438 -5.727 1.00 86.94 80 ALA A C 1
ATOM 660 O O . ALA A 1 80 ? 10.949 -8.247 -5.012 1.00 86.94 80 ALA A O 1
ATOM 661 N N . THR A 1 81 ? 11.293 -7.247 -7.014 1.00 88.94 81 THR A N 1
ATOM 662 C CA . THR A 1 81 ? 10.525 -8.150 -7.872 1.00 88.94 81 THR A CA 1
ATOM 663 C C . THR A 1 81 ? 11.486 -8.785 -8.880 1.00 88.94 81 THR A C 1
ATOM 665 O O . THR A 1 81 ? 12.704 -8.576 -8.817 1.00 88.94 81 THR A O 1
ATOM 668 N N . LYS A 1 82 ? 10.968 -9.576 -9.823 1.00 89.25 82 LYS A N 1
ATOM 669 C CA . LYS A 1 82 ? 11.782 -10.223 -10.858 1.00 89.25 82 LYS A CA 1
ATOM 670 C C . LYS A 1 82 ? 12.500 -9.204 -11.748 1.00 89.25 82 LYS A C 1
ATOM 672 O O . LYS A 1 82 ? 13.659 -9.412 -12.110 1.00 89.25 82 LYS A O 1
ATOM 677 N N . THR A 1 83 ? 11.819 -8.122 -12.111 1.00 93.00 83 THR A N 1
ATOM 678 C CA . THR A 1 83 ? 12.297 -7.138 -13.091 1.00 93.00 83 THR A CA 1
ATOM 679 C C . THR A 1 83 ? 12.604 -5.773 -12.491 1.00 93.00 83 THR A C 1
ATOM 681 O O . THR A 1 83 ? 13.245 -4.964 -13.162 1.00 93.00 83 THR A O 1
ATOM 684 N N . GLY A 1 84 ? 12.212 -5.505 -11.244 1.00 94.25 84 GLY A N 1
ATOM 685 C CA . GLY A 1 84 ? 12.387 -4.198 -10.623 1.00 94.25 84 GLY A CA 1
ATOM 686 C C . GLY A 1 84 ? 12.403 -4.221 -9.099 1.00 94.25 84 GLY A C 1
ATOM 687 O O . GLY A 1 84 ? 12.730 -5.220 -8.456 1.00 94.25 84 GLY A O 1
ATOM 688 N N . TYR A 1 85 ? 12.119 -3.069 -8.498 1.00 92.81 85 TYR A N 1
ATOM 689 C CA . TYR A 1 85 ? 12.042 -2.930 -7.048 1.00 92.81 85 TYR A CA 1
ATOM 690 C C . TYR A 1 85 ? 11.169 -1.755 -6.608 1.00 92.81 85 TYR A C 1
ATOM 692 O O . TYR A 1 85 ? 11.124 -0.697 -7.237 1.00 92.81 85 TYR A O 1
ATOM 700 N N . TRP A 1 86 ? 10.540 -1.908 -5.446 1.00 93.00 86 TRP A N 1
ATOM 701 C CA . TRP A 1 86 ? 9.798 -0.853 -4.769 1.00 93.00 86 TRP A CA 1
ATOM 702 C C . TRP A 1 86 ? 10.715 -0.018 -3.875 1.00 93.00 86 TRP A C 1
ATOM 704 O O . TRP A 1 86 ? 11.352 -0.512 -2.937 1.00 93.00 86 TRP A O 1
ATOM 714 N N . LYS A 1 87 ? 10.757 1.290 -4.134 1.00 92.31 87 LYS A N 1
ATOM 715 C CA . LYS A 1 87 ? 11.527 2.263 -3.356 1.00 92.31 87 LYS A CA 1
ATOM 716 C C . LYS A 1 87 ? 10.583 3.139 -2.545 1.00 92.31 87 LYS A C 1
ATOM 718 O O . LYS A 1 87 ? 9.684 3.761 -3.102 1.00 92.31 87 LYS A O 1
ATOM 723 N N . ALA A 1 88 ? 10.814 3.220 -1.235 1.00 92.50 88 ALA A N 1
ATOM 724 C CA . ALA A 1 88 ? 10.087 4.155 -0.381 1.00 92.50 88 ALA A CA 1
ATOM 725 C C . ALA A 1 88 ? 10.357 5.603 -0.824 1.00 92.50 88 ALA A C 1
ATOM 727 O O . ALA A 1 88 ? 11.494 5.956 -1.150 1.00 92.50 88 ALA A O 1
ATOM 728 N N . THR A 1 89 ? 9.316 6.429 -0.826 1.00 92.81 89 THR A N 1
ATOM 729 C CA . THR A 1 89 ? 9.392 7.849 -1.166 1.00 92.81 89 THR A CA 1
ATOM 730 C C . THR A 1 89 ? 8.587 8.680 -0.173 1.00 92.81 89 THR A C 1
ATOM 732 O O . THR A 1 89 ? 7.551 8.240 0.326 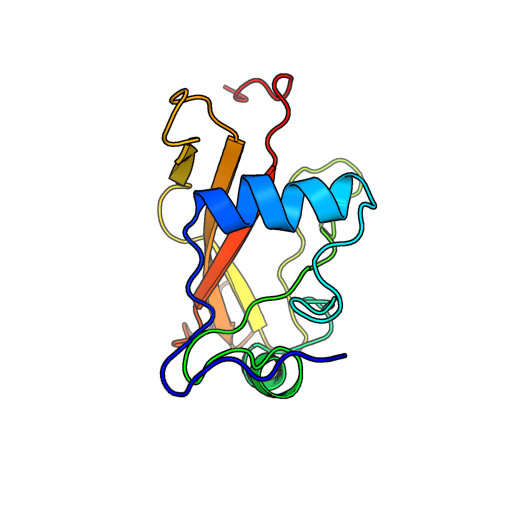1.00 92.81 89 THR A O 1
ATOM 735 N N . GLY A 1 90 ? 9.072 9.886 0.116 1.00 91.88 90 GLY A N 1
ATOM 736 C CA . GLY A 1 90 ? 8.473 10.767 1.113 1.00 91.88 90 GLY A CA 1
ATOM 737 C C . GLY A 1 90 ? 8.655 10.287 2.556 1.00 91.88 90 GLY A C 1
ATOM 738 O O . GLY A 1 90 ? 9.376 9.329 2.842 1.00 91.88 90 GLY A O 1
ATOM 739 N N . LYS A 1 91 ? 8.005 11.007 3.475 1.00 91.44 91 LYS A N 1
ATOM 740 C CA . LYS A 1 91 ? 7.956 10.679 4.902 1.00 91.44 91 LYS A CA 1
ATOM 741 C C . LYS A 1 91 ? 6.777 9.745 5.173 1.00 91.44 91 LYS A C 1
ATOM 743 O O . LYS A 1 91 ? 5.687 9.968 4.645 1.00 91.44 91 LYS A O 1
ATOM 748 N N . ASP A 1 92 ? 6.988 8.744 6.024 1.00 91.69 92 ASP A N 1
ATOM 749 C CA . ASP A 1 92 ? 5.899 7.895 6.513 1.00 91.69 92 ASP A CA 1
ATOM 750 C C . ASP A 1 92 ? 4.842 8.750 7.223 1.00 91.69 92 ASP A C 1
ATOM 752 O O . ASP A 1 92 ? 5.169 9.639 8.017 1.00 91.69 92 ASP A O 1
ATOM 756 N N . ARG A 1 93 ? 3.570 8.480 6.928 1.00 94.31 93 ARG A N 1
ATOM 757 C CA . ARG A 1 93 ? 2.429 9.177 7.524 1.00 94.31 93 ARG A CA 1
ATOM 758 C C . ARG A 1 93 ? 1.827 8.327 8.628 1.00 94.31 93 ARG A C 1
ATOM 760 O O . ARG A 1 93 ? 1.607 7.136 8.434 1.00 94.31 93 ARG A O 1
ATOM 767 N N . VAL A 1 94 ? 1.540 8.954 9.760 1.00 94.38 94 VAL A N 1
ATOM 768 C CA . VAL A 1 94 ? 0.772 8.327 10.836 1.00 94.38 94 VAL A CA 1
ATOM 769 C C . VAL A 1 94 ? -0.693 8.255 10.411 1.00 94.38 94 VAL A C 1
ATOM 771 O O . VAL A 1 94 ? -1.216 9.217 9.843 1.00 94.38 94 VAL A O 1
ATOM 774 N N . VAL A 1 95 ? -1.334 7.118 10.667 1.00 94.56 95 VAL A N 1
ATOM 775 C CA . VAL A 1 95 ? -2.779 6.934 10.513 1.00 94.56 95 VAL A CA 1
ATOM 776 C C . VAL A 1 95 ? -3.402 7.020 11.901 1.00 94.56 95 VAL A C 1
ATOM 778 O O . VAL A 1 95 ? -3.032 6.260 12.801 1.00 94.56 95 VAL A O 1
ATOM 781 N N . TYR A 1 96 ? -4.323 7.965 12.065 1.00 92.56 96 TYR A N 1
ATOM 782 C CA . TYR A 1 96 ? -5.036 8.207 13.315 1.00 92.56 96 TYR A CA 1
ATOM 783 C C . TYR A 1 96 ? -6.480 7.731 13.208 1.00 92.56 96 TYR A C 1
ATOM 785 O O . TYR A 1 96 ? -7.093 7.866 12.152 1.00 92.56 96 TYR A O 1
ATOM 793 N N . GLU A 1 97 ? -7.017 7.229 14.315 1.00 90.12 97 GLU A N 1
ATOM 794 C CA . GLU A 1 97 ? -8.456 7.026 14.479 1.00 90.12 97 GLU A CA 1
ATOM 795 C C . GLU A 1 97 ? -9.141 8.392 14.640 1.00 90.12 97 GLU A C 1
ATOM 797 O O . GLU A 1 97 ? -8.730 9.186 15.495 1.00 90.12 97 GLU A O 1
ATOM 802 N N . LEU A 1 98 ? -10.164 8.701 13.836 1.00 84.12 98 LEU A N 1
ATOM 803 C CA . LEU A 1 98 ? -10.769 10.040 13.808 1.00 84.12 98 LEU A CA 1
ATOM 804 C C . LEU A 1 98 ? -11.430 10.414 15.144 1.00 84.12 98 LEU A C 1
ATOM 806 O O . LEU A 1 98 ? -11.361 11.572 15.559 1.00 84.12 98 LEU A O 1
ATOM 810 N N . GLY A 1 99 ? -12.036 9.439 15.830 1.00 85.25 99 GLY A N 1
ATOM 811 C CA . GLY A 1 99 ? -12.758 9.665 17.085 1.00 85.25 99 GLY A CA 1
ATOM 812 C C . GLY A 1 99 ? -11.851 9.886 18.297 1.00 85.25 99 GLY A C 1
ATOM 813 O O . GLY A 1 99 ? -12.088 10.794 19.091 1.00 85.25 99 GLY A O 1
ATOM 814 N N . THR A 1 100 ? -10.799 9.078 18.444 1.00 87.06 100 THR A N 1
ATOM 815 C CA . THR A 1 100 ? -9.933 9.102 19.639 1.00 87.06 100 THR A CA 1
ATOM 816 C C . THR A 1 100 ? -8.610 9.834 19.418 1.00 87.06 100 THR A C 1
ATOM 818 O O . THR A 1 100 ? -7.909 10.127 20.386 1.00 87.06 100 THR A O 1
ATOM 821 N N . ARG A 1 101 ? -8.248 10.128 18.158 1.00 86.44 101 ARG A N 1
ATOM 822 C CA . ARG A 1 101 ? -6.923 10.630 17.743 1.00 86.44 101 ARG A CA 1
ATOM 823 C C . ARG A 1 101 ? -5.767 9.732 18.183 1.00 86.44 101 ARG A C 1
ATOM 825 O O . ARG A 1 101 ? -4.622 10.179 18.263 1.00 86.44 101 ARG A O 1
ATOM 832 N N . THR A 1 102 ? -6.043 8.462 18.458 1.00 90.38 102 THR A N 1
ATOM 833 C CA . THR A 1 102 ? -5.000 7.484 18.751 1.00 90.38 102 THR A CA 1
ATOM 834 C C . THR A 1 102 ? -4.342 7.024 17.456 1.00 90.38 102 THR A C 1
ATOM 836 O O . THR A 1 102 ? -4.973 6.963 16.399 1.00 90.38 102 THR A O 1
ATOM 839 N N . MET A 1 103 ? -3.038 6.750 17.511 1.00 92.50 103 MET A N 1
ATOM 840 C CA . MET A 1 103 ? -2.328 6.164 16.378 1.00 92.50 103 MET A CA 1
ATOM 841 C C . MET A 1 103 ? -2.762 4.708 16.220 1.00 92.50 103 MET A C 1
ATOM 843 O O . MET A 1 103 ? -2.564 3.904 17.128 1.00 92.50 103 MET A O 1
ATOM 847 N N . VAL A 1 104 ? -3.297 4.372 15.050 1.00 92.25 104 VAL A N 1
ATOM 848 C CA . VAL A 1 104 ? -3.733 3.006 14.716 1.00 92.25 104 VAL A CA 1
ATOM 849 C C . VAL A 1 104 ? -2.792 2.317 13.733 1.00 92.25 104 VAL A C 1
ATOM 851 O O . VAL A 1 104 ? -2.786 1.091 13.620 1.00 92.25 104 VAL A O 1
ATOM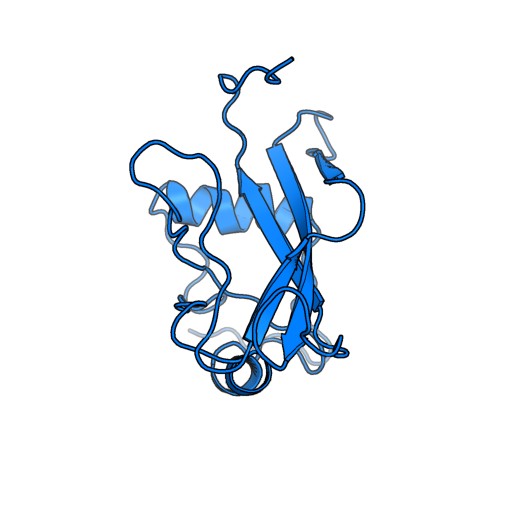 854 N N . GLY A 1 105 ? -1.947 3.082 13.041 1.00 93.62 105 GLY A N 1
ATOM 855 C CA . GLY A 1 105 ? -0.959 2.527 12.130 1.00 93.62 105 GLY A CA 1
ATOM 856 C C . GLY A 1 105 ? -0.140 3.576 11.397 1.00 93.62 105 GLY A C 1
ATOM 857 O O . GLY A 1 105 ? -0.141 4.759 11.733 1.00 93.62 105 GLY A O 1
ATOM 858 N N . MET A 1 106 ? 0.560 3.120 10.362 1.00 94.06 106 MET A N 1
ATOM 859 C CA . MET A 1 106 ? 1.398 3.953 9.504 1.00 94.06 106 MET A CA 1
ATOM 860 C C . MET A 1 106 ? 1.129 3.646 8.034 1.00 94.06 106 MET A C 1
ATOM 862 O O . MET A 1 106 ? 0.923 2.490 7.662 1.00 94.06 106 MET A O 1
ATOM 866 N N . ARG A 1 107 ? 1.224 4.677 7.195 1.00 94.50 107 ARG A N 1
ATOM 867 C CA . ARG A 1 107 ? 1.169 4.599 5.737 1.00 94.50 107 ARG A CA 1
ATOM 868 C C . ARG A 1 107 ? 2.514 5.001 5.145 1.00 94.50 107 ARG A C 1
ATOM 870 O O . ARG A 1 107 ? 2.997 6.116 5.358 1.00 94.50 107 ARG A O 1
ATOM 877 N N . LYS A 1 108 ? 3.103 4.107 4.357 1.00 94.00 108 LYS A N 1
ATOM 878 C CA . LYS A 1 108 ? 4.334 4.341 3.599 1.00 94.00 108 LYS A CA 1
ATOM 879 C C . LYS A 1 108 ? 4.021 4.379 2.111 1.00 94.00 108 LYS A C 1
ATOM 881 O O . LYS A 1 108 ? 3.355 3.489 1.597 1.00 94.00 108 LYS A O 1
ATOM 886 N N . THR A 1 109 ? 4.541 5.378 1.409 1.00 95.56 109 THR A N 1
ATOM 887 C CA . THR A 1 109 ? 4.412 5.461 -0.049 1.00 95.56 109 THR A CA 1
ATOM 888 C C . THR A 1 109 ? 5.641 4.865 -0.719 1.00 95.56 109 THR A C 1
ATOM 890 O O . THR A 1 109 ? 6.779 5.148 -0.333 1.00 95.56 109 THR A O 1
ATOM 893 N N . LEU A 1 110 ? 5.419 4.041 -1.737 1.00 94.62 110 LEU A N 1
ATOM 894 C CA . LEU A 1 110 ? 6.460 3.428 -2.546 1.00 94.62 110 LEU A CA 1
ATOM 895 C C . LEU A 1 110 ? 6.227 3.724 -4.019 1.00 94.62 110 LEU A C 1
ATOM 897 O O . LEU A 1 110 ? 5.090 3.832 -4.467 1.00 94.62 110 LEU A O 1
ATOM 901 N N . VAL A 1 111 ? 7.322 3.817 -4.761 1.00 96.25 111 VAL A N 1
ATOM 902 C CA . VAL A 1 111 ? 7.314 3.913 -6.219 1.00 96.25 111 VAL A CA 1
ATOM 903 C C . VAL A 1 111 ? 8.106 2.747 -6.778 1.00 96.25 111 VAL A C 1
ATOM 905 O O . VAL A 1 111 ? 9.184 2.426 -6.263 1.00 96.25 111 VAL A O 1
ATOM 908 N N . PHE A 1 112 ? 7.580 2.121 -7.823 1.00 95.69 112 PHE A N 1
ATOM 909 C CA . PHE A 1 112 ? 8.269 1.040 -8.505 1.00 95.69 112 PHE A CA 1
ATOM 910 C C . PHE A 1 112 ? 9.317 1.575 -9.485 1.00 95.69 112 PHE A C 1
ATOM 912 O O . PHE A 1 112 ? 9.078 2.531 -10.232 1.00 95.69 112 PHE A O 1
ATOM 919 N N . TYR A 1 113 ? 10.477 0.930 -9.488 1.00 96.12 113 TYR A N 1
ATOM 920 C CA . TYR A 1 113 ? 11.579 1.181 -10.403 1.00 96.12 113 TYR A CA 1
ATOM 921 C C . TYR A 1 113 ? 11.843 -0.081 -11.224 1.00 96.12 113 TYR A C 1
ATOM 923 O O . TYR A 1 113 ? 12.067 -1.143 -10.648 1.00 96.12 113 TYR A O 1
ATOM 931 N N . LEU A 1 114 ? 11.852 0.045 -12.550 1.00 95.81 114 LEU A N 1
ATOM 932 C CA . LEU A 1 114 ? 12.182 -1.043 -13.468 1.00 95.81 114 LEU A CA 1
ATOM 933 C C . LEU A 1 114 ? 13.707 -1.180 -13.598 1.00 95.81 114 LEU A C 1
ATOM 935 O O . LEU A 1 114 ? 14.407 -0.184 -13.766 1.00 95.81 114 LEU A O 1
ATOM 939 N N . GLY A 1 115 ? 14.231 -2.402 -13.549 1.00 93.50 115 GLY A N 1
ATOM 940 C CA . GLY A 1 115 ? 15.662 -2.705 -13.591 1.00 93.50 115 GLY A CA 1
ATOM 941 C C . GLY A 1 115 ? 16.286 -2.928 -12.210 1.00 93.50 115 GLY A C 1
ATOM 942 O O . GLY A 1 115 ? 15.621 -2.922 -11.174 1.00 93.50 115 GLY A O 1
ATOM 943 N N . ARG A 1 116 ? 17.606 -3.148 -12.173 1.00 90.19 116 ARG A N 1
ATOM 944 C CA . ARG A 1 116 ? 18.321 -3.444 -10.920 1.00 90.19 116 ARG A CA 1
ATOM 945 C C . ARG A 1 116 ? 18.649 -2.178 -10.134 1.00 90.19 116 ARG A C 1
ATOM 947 O O . ARG A 1 116 ? 19.147 -1.196 -10.679 1.00 90.19 116 ARG A O 1
ATOM 954 N N . ALA A 1 117 ? 18.446 -2.237 -8.820 1.00 87.25 117 ALA A N 1
ATOM 955 C CA . ALA A 1 117 ? 18.897 -1.188 -7.914 1.00 87.25 117 ALA A CA 1
ATOM 956 C C . ALA A 1 117 ? 20.437 -1.044 -7.950 1.00 87.25 117 ALA A C 1
ATOM 958 O O . ALA A 1 117 ? 21.130 -2.057 -8.046 1.00 87.25 117 ALA A O 1
ATOM 959 N N . PRO A 1 118 ? 20.986 0.179 -7.813 1.00 87.44 118 PRO A N 1
ATOM 960 C CA . PRO A 1 118 ? 20.282 1.453 -7.629 1.00 87.44 118 PRO A CA 1
ATOM 961 C C . PRO A 1 118 ? 19.883 2.165 -8.938 1.00 87.44 118 PRO A C 1
ATOM 963 O O . PRO A 1 118 ? 19.272 3.228 -8.866 1.00 87.44 118 PRO A O 1
ATOM 966 N N . ASN A 1 119 ? 20.197 1.596 -10.104 1.00 92.00 119 ASN A N 1
ATOM 967 C CA . ASN A 1 119 ? 20.120 2.264 -11.412 1.00 92.00 119 ASN A CA 1
ATOM 968 C C . ASN A 1 119 ? 18.788 2.042 -12.151 1.00 92.00 119 ASN A C 1
ATOM 970 O O . ASN A 1 119 ? 18.726 2.203 -13.367 1.00 92.00 119 ASN A O 1
ATOM 974 N N . GLY A 1 120 ? 17.731 1.631 -11.445 1.00 93.12 120 GLY A N 1
ATOM 975 C CA . GLY A 1 120 ? 16.431 1.395 -12.065 1.00 93.12 120 GLY A CA 1
ATOM 976 C C . GLY A 1 120 ? 15.785 2.682 -12.587 1.00 93.12 120 GLY A C 1
ATOM 977 O O . GLY A 1 120 ? 16.032 3.777 -12.075 1.00 93.12 120 GLY A O 1
ATOM 978 N N . GLN A 1 121 ? 14.904 2.550 -13.575 1.00 96.50 121 GLN A N 1
ATOM 979 C CA . GLN A 1 121 ? 14.101 3.643 -14.113 1.00 96.50 121 GLN A CA 1
ATOM 980 C C . GLN A 1 121 ? 12.802 3.786 -13.316 1.00 96.50 121 GLN A C 1
ATOM 982 O O . GLN A 1 121 ? 12.055 2.824 -13.147 1.00 96.50 121 GLN A O 1
ATOM 987 N N . LYS A 1 122 ? 12.518 4.996 -12.823 1.00 96.31 122 LYS A N 1
ATOM 988 C CA . LYS A 1 122 ? 11.277 5.295 -12.096 1.00 96.31 122 LYS A CA 1
ATOM 989 C C . LYS A 1 122 ? 10.067 5.081 -13.012 1.00 96.31 122 LYS A C 1
ATOM 991 O O . LYS A 1 122 ? 10.055 5.589 -14.128 1.00 96.31 122 LYS A O 1
ATOM 996 N N . THR A 1 123 ? 9.044 4.396 -12.514 1.00 96.12 123 THR A N 1
ATOM 997 C CA . THR A 1 123 ? 7.774 4.192 -13.229 1.00 96.12 123 THR A CA 1
ATOM 998 C C . THR A 1 123 ? 6.641 5.034 -12.624 1.00 96.12 123 THR A C 1
ATOM 1000 O O . THR A 1 123 ? 6.844 5.742 -11.634 1.00 96.12 123 THR A O 1
ATOM 1003 N N . GLY A 1 124 ? 5.445 4.960 -13.221 1.00 94.94 124 GLY A N 1
ATOM 1004 C CA . GLY A 1 124 ? 4.221 5.576 -12.693 1.00 94.94 124 GLY A CA 1
ATOM 1005 C C . GLY A 1 124 ? 3.510 4.760 -11.607 1.00 94.94 124 GLY A C 1
ATOM 1006 O O . GLY A 1 124 ? 2.537 5.241 -11.038 1.00 94.94 124 GLY A O 1
ATOM 1007 N N . TRP A 1 125 ? 3.979 3.548 -11.300 1.00 94.69 125 TRP A N 1
ATOM 1008 C CA . TRP A 1 125 ? 3.334 2.682 -10.317 1.00 94.69 125 TRP A CA 1
ATOM 1009 C C . TRP A 1 125 ? 3.643 3.132 -8.892 1.00 94.69 125 TRP A C 1
ATOM 1011 O O . TRP A 1 125 ? 4.807 3.206 -8.477 1.00 94.69 125 TRP A O 1
ATOM 1021 N N . VAL A 1 126 ? 2.578 3.401 -8.142 1.00 94.56 126 VAL A N 1
ATOM 1022 C CA . VAL A 1 126 ? 2.617 3.842 -6.749 1.00 94.56 126 VAL A CA 1
ATOM 1023 C C . VAL A 1 126 ? 1.917 2.806 -5.881 1.00 94.56 126 VAL A C 1
ATOM 1025 O O . VAL A 1 126 ? 0.889 2.258 -6.260 1.00 94.56 126 VAL A O 1
ATOM 1028 N N . MET A 1 127 ? 2.480 2.549 -4.704 1.00 94.19 127 MET A N 1
ATOM 1029 C CA . MET A 1 127 ? 1.868 1.704 -3.685 1.00 94.19 127 MET A CA 1
ATOM 1030 C C . MET A 1 127 ? 1.809 2.448 -2.358 1.00 94.19 127 MET A C 1
ATOM 1032 O O . MET A 1 127 ? 2.777 3.098 -1.950 1.00 94.19 127 MET A O 1
ATOM 1036 N N . HIS A 1 128 ? 0.687 2.305 -1.661 1.00 94.88 128 HIS A N 1
ATOM 1037 C CA . HIS A 1 128 ? 0.532 2.724 -0.276 1.00 94.88 128 HIS A CA 1
ATOM 1038 C C . HIS A 1 128 ? 0.537 1.484 0.623 1.00 94.88 128 HIS A C 1
ATOM 1040 O O . HIS A 1 128 ? -0.422 0.723 0.670 1.00 94.88 128 HIS A O 1
ATOM 1046 N N 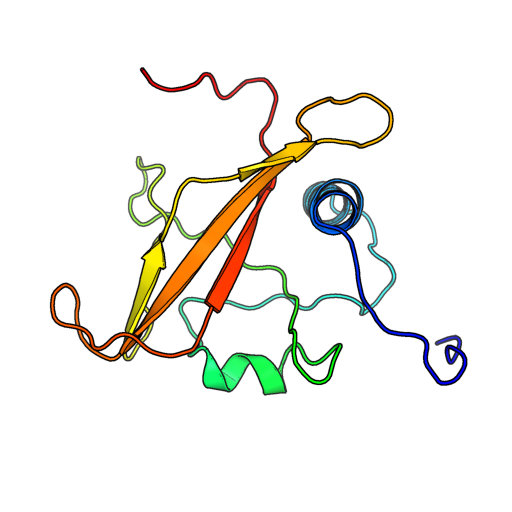. GLU A 1 129 ? 1.655 1.262 1.313 1.00 93.44 129 GLU A N 1
ATOM 1047 C CA . GLU A 1 129 ? 1.832 0.170 2.272 1.00 93.44 129 GLU A CA 1
ATOM 1048 C C . GLU A 1 129 ? 1.317 0.633 3.639 1.00 93.44 129 GLU A C 1
ATOM 1050 O O . GLU A 1 129 ? 1.885 1.544 4.251 1.00 93.44 129 GLU A O 1
ATOM 1055 N N . PHE A 1 130 ? 0.246 -0.000 4.112 1.00 93.19 130 PHE A N 1
ATOM 1056 C CA . PHE A 1 130 ? -0.321 0.224 5.438 1.00 93.19 130 PHE A CA 1
ATOM 1057 C C . PHE A 1 130 ? 0.170 -0.844 6.412 1.00 93.19 130 PHE A C 1
ATOM 1059 O O . PHE A 1 130 ? 0.213 -2.031 6.088 1.00 93.19 130 PHE A O 1
ATOM 1066 N N . ARG A 1 131 ? 0.531 -0.428 7.627 1.00 91.31 131 ARG A N 1
ATOM 1067 C CA . ARG A 1 131 ? 0.945 -1.332 8.706 1.00 91.31 131 ARG A CA 1
ATOM 1068 C C . ARG A 1 131 ? 0.281 -0.948 10.022 1.00 91.31 131 ARG A C 1
ATOM 1070 O O . ARG A 1 131 ? 0.164 0.239 10.321 1.00 91.31 131 ARG A O 1
ATOM 1077 N N . LEU A 1 132 ? -0.066 -1.950 10.826 1.00 88.62 132 LEU A N 1
ATOM 1078 C CA . LEU A 1 132 ? -0.384 -1.744 12.237 1.00 88.62 132 LEU A CA 1
ATOM 1079 C C . LEU A 1 132 ? 0.907 -1.396 12.984 1.00 88.62 132 LEU A C 1
ATOM 1081 O O . LEU A 1 132 ? 1.937 -2.047 12.781 1.00 88.62 132 LEU A O 1
ATOM 1085 N N . GLU A 1 133 ? 0.846 -0.396 13.856 1.00 80.00 133 GLU A N 1
ATOM 1086 C CA . GLU A 1 133 ? 1.833 -0.240 14.921 1.00 80.00 133 GLU A CA 1
ATOM 1087 C C . GLU A 1 133 ? 1.203 -0.704 16.225 1.00 80.00 133 GLU A C 1
ATOM 1089 O O . GLU A 1 133 ? 0.125 -0.256 16.608 1.00 80.00 133 GLU A O 1
ATOM 1094 N N . THR A 1 134 ? 1.861 -1.647 16.897 1.00 61.34 134 THR A N 1
ATOM 1095 C CA . THR A 1 134 ? 1.499 -1.975 18.270 1.00 61.34 134 THR A CA 1
ATOM 1096 C C . THR A 1 134 ? 2.078 -0.902 19.196 1.00 61.34 134 THR A C 1
ATOM 1098 O O . THR A 1 134 ? 3.169 -0.397 18.922 1.00 61.34 134 THR A O 1
ATOM 1101 N N . PRO A 1 135 ? 1.428 -0.593 20.332 1.00 53.38 135 PRO A N 1
ATOM 1102 C CA . PRO A 1 135 ? 1.896 0.424 21.284 1.00 53.38 135 PRO A CA 1
ATOM 1103 C C . PRO A 1 135 ? 3.315 0.216 21.852 1.00 53.38 135 PRO A C 1
ATOM 1105 O O . PRO A 1 135 ? 3.807 1.074 22.573 1.00 53.38 135 PRO A O 1
ATOM 1108 N N . ASN 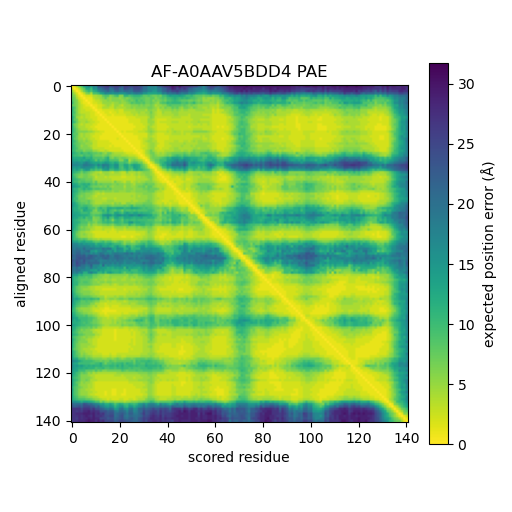A 1 136 ? 3.987 -0.899 21.536 1.00 42.12 136 ASN A N 1
ATOM 1109 C CA . ASN A 1 136 ? 5.289 -1.272 22.092 1.00 42.12 136 ASN A CA 1
ATOM 1110 C C . ASN A 1 136 ? 6.471 -1.135 21.119 1.00 42.12 136 ASN A C 1
ATOM 1112 O O . ASN A 1 136 ? 7.585 -1.525 21.467 1.00 42.12 136 ASN A O 1
ATOM 1116 N N . THR A 1 137 ? 6.290 -0.588 19.915 1.00 43.28 137 THR A N 1
ATOM 1117 C CA . THR A 1 137 ? 7.444 -0.202 19.089 1.00 43.28 137 THR A CA 1
ATOM 1118 C C . THR A 1 137 ? 7.803 1.248 19.360 1.00 43.28 137 THR A C 1
ATOM 1120 O O . THR A 1 137 ? 7.309 2.158 18.705 1.00 43.28 137 THR A O 1
ATOM 1123 N N . SER A 1 138 ? 8.673 1.454 20.346 1.00 32.50 138 SER A N 1
ATOM 1124 C CA . SER A 1 138 ? 9.337 2.734 20.574 1.00 32.50 138 SER A CA 1
ATOM 1125 C C . SER A 1 138 ? 10.001 3.247 19.283 1.00 32.50 138 SER A C 1
ATOM 1127 O O . SER A 1 138 ? 10.530 2.445 1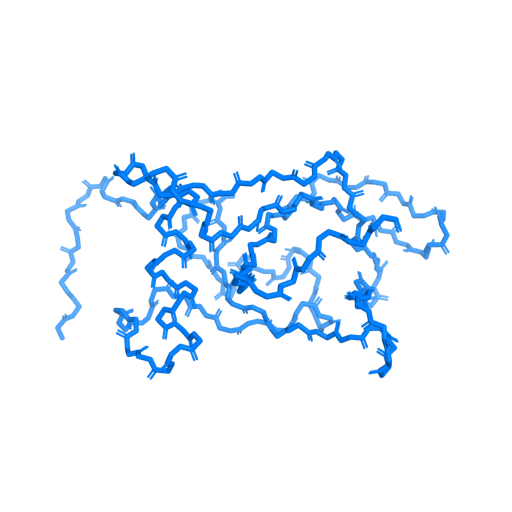8.499 1.00 32.50 138 SER A O 1
ATOM 1129 N N . PRO A 1 139 ? 10.013 4.573 19.038 1.00 39.38 139 PRO A N 1
ATOM 1130 C CA . PRO A 1 139 ? 10.809 5.139 17.962 1.00 39.38 139 PRO A CA 1
ATOM 1131 C C . PRO A 1 139 ? 12.271 4.803 18.251 1.00 39.38 139 PRO A C 1
ATOM 1133 O O . PRO A 1 139 ? 12.791 5.149 19.312 1.00 39.38 139 PRO A O 1
ATOM 1136 N N . LYS A 1 140 ? 12.936 4.100 17.333 1.00 44.44 140 LYS A N 1
ATOM 1137 C CA . LYS A 1 140 ? 14.391 3.963 17.412 1.00 44.44 140 LYS A CA 1
ATOM 1138 C C . LYS A 1 140 ? 14.990 5.334 17.100 1.00 44.44 140 LYS A C 1
ATOM 1140 O O . LYS A 1 140 ? 14.864 5.791 15.963 1.00 44.44 140 LYS A O 1
ATOM 1145 N N . VAL A 1 141 ? 15.531 5.965 18.144 1.00 34.81 141 VAL A N 1
ATOM 1146 C CA . VAL A 1 141 ? 16.436 7.127 18.096 1.00 34.81 141 VAL A CA 1
ATOM 1147 C C . VAL A 1 141 ? 17.640 6.798 17.221 1.00 34.81 141 VAL A C 1
ATOM 1149 O O . VAL A 1 141 ? 18.099 5.633 17.285 1.00 34.81 141 VAL A O 1
#

pLDDT: mean 81.17, std 15.51, range [32.5, 96.5]